Protein AF-A0A3N5F4F7-F1 (afdb_monomer_lite)

Foldseek 3Di:
DPCVVVLVVLLVCVLVVNHDPVVVVVSVVVLVVDVVSVVSSVVSVVVSVVVVVVPDPDVVVVVVVVVVVVPDPPDPPPPVPVVVVVVVVVVVVVVVVVCCVVVVVVVVVPPPDCPVVVVVVVVVVVVVPDDD

Radius of gyration: 38.69 Å; chains: 1; bounding box: 88×64×57 Å

Secondary structure (DSSP, 8-state):
---HHHHHHHHHHHHTT---HHHHHHHHHHHTT-HHHHHHHHHHHHHHHHHHHHTSPPHHHHHHHHHHHHHS--------THHHHHHHHHHHHHHHHHHHHHHHHHHHH----THHHHHHHHHHTTSS----

Structure (mmCIF, N/CA/C/O backbone):
data_AF-A0A3N5F4F7-F1
#
_entry.id   AF-A0A3N5F4F7-F1
#
loop_
_atom_site.group_PDB
_atom_site.id
_atom_site.type_symbol
_atom_site.label_atom_id
_atom_site.label_alt_id
_atom_si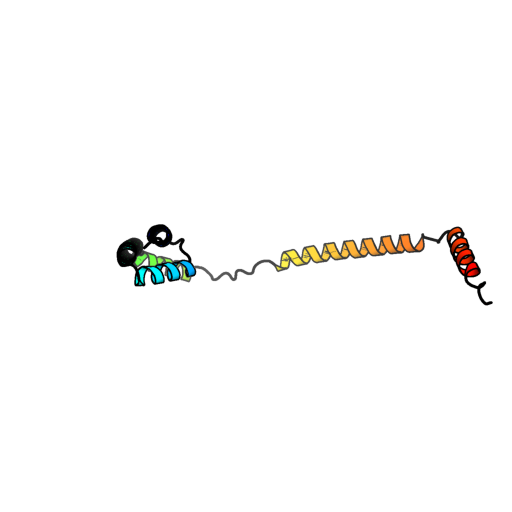te.label_comp_id
_atom_site.label_asym_id
_atom_site.label_entity_id
_atom_site.label_seq_id
_atom_site.pdbx_PDB_ins_code
_atom_site.Cartn_x
_atom_site.Cartn_y
_atom_site.Cartn_z
_atom_site.occupancy
_atom_site.B_iso_or_equiv
_atom_site.auth_seq_id
_atom_site.auth_comp_id
_atom_site.auth_asym_id
_atom_site.auth_atom_id
_atom_site.pdbx_PDB_model_num
ATOM 1 N N . MET A 1 1 ? -6.936 -0.007 26.751 1.00 52.38 1 MET A N 1
ATOM 2 C CA . MET A 1 1 ? -7.062 1.441 27.026 1.00 52.38 1 MET A CA 1
ATOM 3 C C . MET A 1 1 ? -5.730 2.202 27.027 1.00 52.38 1 MET A C 1
ATOM 5 O O . MET A 1 1 ? -5.782 3.388 26.758 1.00 52.38 1 MET A O 1
ATOM 9 N N . ASN A 1 2 ? -4.553 1.583 27.241 1.00 58.84 2 ASN A N 1
ATOM 10 C CA . ASN A 1 2 ? -3.276 2.331 27.301 1.00 58.84 2 ASN A CA 1
ATOM 11 C C . ASN A 1 2 ? -2.459 2.423 25.993 1.00 58.84 2 ASN A C 1
ATOM 13 O O . ASN A 1 2 ? -1.478 3.155 25.981 1.00 58.84 2 ASN A O 1
ATOM 17 N N . ASP A 1 3 ? -2.858 1.765 24.898 1.00 80.25 3 ASP A N 1
ATOM 18 C CA . ASP A 1 3 ? -2.093 1.801 23.634 1.00 80.25 3 ASP A CA 1
ATOM 19 C C . ASP A 1 3 ? -2.722 2.652 22.521 1.00 80.25 3 ASP A C 1
ATOM 21 O O . ASP A 1 3 ? -2.147 2.755 21.443 1.00 80.25 3 ASP A O 1
ATOM 25 N N . CYS A 1 4 ? -3.868 3.305 22.753 1.00 91.19 4 CYS A N 1
ATOM 26 C CA . CYS A 1 4 ? -4.585 4.042 21.700 1.00 91.19 4 CYS A CA 1
ATOM 27 C C . CYS A 1 4 ? -3.709 5.091 20.996 1.00 91.19 4 CYS A C 1
ATOM 29 O O . CYS A 1 4 ? -3.853 5.296 19.798 1.00 91.19 4 CYS A O 1
ATOM 31 N N . ARG A 1 5 ? -2.762 5.705 21.716 1.00 90.62 5 ARG A N 1
ATOM 32 C CA . ARG A 1 5 ? -1.819 6.676 21.148 1.00 90.62 5 ARG A CA 1
ATOM 33 C C . ARG A 1 5 ? -0.886 6.054 20.106 1.00 90.62 5 ARG A C 1
ATOM 35 O O . ARG A 1 5 ? -0.727 6.617 19.038 1.00 90.62 5 ARG A O 1
ATOM 42 N N . ARG A 1 6 ? -0.339 4.864 20.373 1.00 93.00 6 ARG A N 1
ATOM 43 C CA . ARG A 1 6 ? 0.484 4.137 19.392 1.00 93.00 6 ARG A CA 1
ATOM 44 C C . ARG A 1 6 ? -0.320 3.836 18.127 1.00 93.00 6 ARG A C 1
ATOM 46 O O . ARG A 1 6 ? 0.205 3.921 17.027 1.00 93.00 6 ARG A O 1
ATOM 53 N N . TYR A 1 7 ? -1.586 3.459 18.282 1.00 93.75 7 TYR A N 1
ATOM 54 C CA . TYR A 1 7 ? -2.445 3.163 17.136 1.00 93.75 7 TYR A CA 1
ATOM 55 C C . TYR A 1 7 ? -2.874 4.419 16.373 1.00 93.75 7 TYR A C 1
ATOM 57 O O . TYR A 1 7 ? -3.138 4.310 15.183 1.00 93.75 7 TYR A O 1
ATOM 65 N N . GLN A 1 8 ? -2.898 5.598 17.004 1.00 92.50 8 GLN A N 1
ATOM 66 C CA . GLN A 1 8 ? -3.062 6.870 16.291 1.00 92.50 8 GLN A CA 1
ATOM 67 C C . GLN A 1 8 ? -1.880 7.133 15.355 1.00 92.50 8 GLN A C 1
ATOM 69 O O . GLN A 1 8 ? -2.114 7.427 14.188 1.00 92.50 8 GLN A O 1
ATOM 74 N N . ASP A 1 9 ? -0.645 6.904 15.811 1.00 93.56 9 ASP A N 1
ATOM 75 C CA . ASP A 1 9 ? 0.543 7.031 14.954 1.00 93.56 9 ASP A CA 1
ATOM 76 C C . ASP A 1 9 ? 0.462 6.069 13.744 1.00 93.56 9 ASP A C 1
ATOM 78 O O . ASP A 1 9 ? 0.740 6.452 12.610 1.00 93.56 9 ASP A O 1
ATOM 82 N N . LEU A 1 10 ? -0.024 4.833 13.946 1.00 95.00 10 LEU A N 1
ATOM 83 C CA . LEU A 1 10 ? -0.244 3.886 12.839 1.00 95.00 10 LEU A CA 1
ATOM 84 C C . LEU A 1 10 ? -1.360 4.329 11.875 1.00 95.00 10 LEU A C 1
ATOM 86 O O . LEU A 1 10 ? -1.308 3.989 10.695 1.00 95.00 10 LEU A O 1
ATOM 90 N N . ILE A 1 11 ? -2.374 5.063 12.348 1.00 94.94 11 ILE A N 1
ATOM 91 C CA . ILE A 1 11 ? -3.424 5.629 11.485 1.00 94.94 11 ILE A CA 1
ATOM 92 C C . ILE A 1 11 ? -2.850 6.753 10.609 1.00 94.94 11 ILE A C 1
ATOM 94 O O . ILE A 1 11 ? -3.233 6.864 9.445 1.00 94.94 11 ILE A O 1
ATOM 98 N N . GLU A 1 12 ? -1.917 7.552 11.128 1.00 93.88 12 GLU A N 1
ATOM 99 C CA . GLU A 1 12 ? -1.195 8.556 10.336 1.00 93.88 12 GLU A CA 1
ATOM 100 C C . GLU A 1 12 ? -0.312 7.882 9.270 1.00 93.88 12 GLU A C 1
ATOM 102 O O . GLU A 1 12 ? -0.449 8.182 8.084 1.00 93.88 12 GLU A O 1
ATOM 107 N N . GLU A 1 13 ? 0.482 6.870 9.650 1.00 94.81 13 GLU A N 1
ATOM 108 C CA . GLU A 1 13 ? 1.273 6.062 8.701 1.00 94.81 13 GLU A CA 1
ATOM 109 C C . GLU A 1 13 ? 0.393 5.411 7.613 1.00 94.81 13 GLU A C 1
ATOM 111 O O . GLU A 1 13 ? 0.808 5.270 6.454 1.00 94.81 13 GLU A O 1
ATOM 116 N N . TYR A 1 14 ? -0.831 5.005 7.974 1.00 94.12 14 TYR A N 1
ATOM 117 C CA . TYR A 1 14 ? -1.812 4.441 7.048 1.00 94.12 14 TYR A CA 1
ATOM 118 C C . TYR A 1 14 ? -2.303 5.468 6.021 1.00 94.12 14 TYR A C 1
ATOM 120 O O . TYR A 1 14 ? -2.377 5.148 4.832 1.00 94.12 14 TYR A O 1
ATOM 128 N N . LEU A 1 15 ? -2.604 6.698 6.453 1.00 92.44 15 LEU A N 1
ATOM 129 C CA . LEU A 1 15 ? -2.990 7.796 5.560 1.00 92.44 15 LEU A CA 1
ATOM 130 C C . LEU A 1 15 ? -1.862 8.170 4.594 1.00 92.44 15 LEU A C 1
ATOM 132 O O . LEU A 1 15 ? -2.121 8.394 3.411 1.00 92.44 15 LEU A O 1
ATOM 136 N N . ASP A 1 16 ? -0.621 8.152 5.075 1.00 91.12 16 ASP A N 1
ATOM 137 C CA . ASP A 1 16 ? 0.570 8.420 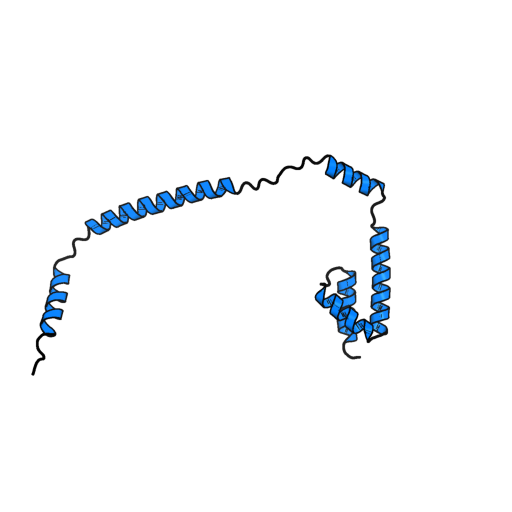4.264 1.00 91.12 16 ASP A CA 1
ATOM 138 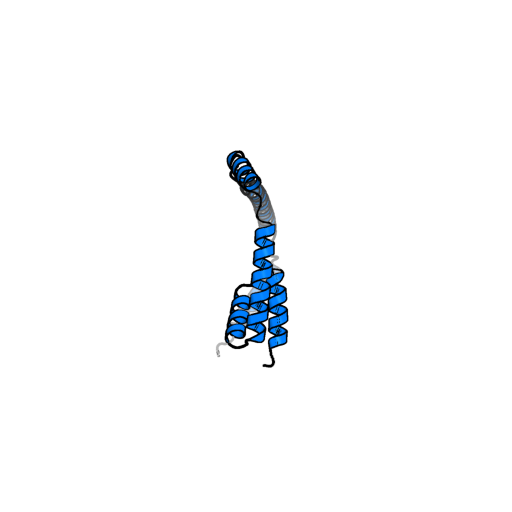C C . ASP A 1 16 ? 0.914 7.272 3.295 1.00 91.12 16 ASP A C 1
ATOM 140 O O . ASP A 1 16 ? 1.776 7.416 2.426 1.00 91.12 16 ASP A O 1
ATOM 144 N N . GLY A 1 17 ? 0.260 6.112 3.428 1.00 90.75 17 GLY A N 1
ATOM 145 C CA . GLY A 1 17 ? 0.536 4.923 2.621 1.00 90.75 17 GLY A CA 1
ATOM 146 C C . GLY A 1 17 ? 1.894 4.277 2.919 1.00 90.75 17 GLY A C 1
ATOM 147 O O . GLY A 1 17 ? 2.422 3.551 2.076 1.00 90.75 17 GLY A O 1
ATOM 148 N N . THR A 1 18 ? 2.467 4.546 4.096 1.00 94.31 18 THR A N 1
ATOM 149 C CA . THR A 1 18 ? 3.771 4.015 4.538 1.00 94.31 18 THR A CA 1
ATOM 150 C C . THR A 1 18 ? 3.645 2.822 5.484 1.00 94.31 18 THR A C 1
ATOM 152 O O . THR A 1 18 ? 4.628 2.114 5.711 1.00 94.31 18 THR A O 1
ATOM 155 N N . LEU A 1 19 ? 2.436 2.569 5.991 1.00 95.38 19 LEU A N 1
ATOM 156 C CA . LEU A 1 19 ? 2.144 1.444 6.866 1.00 95.38 19 LEU A CA 1
ATOM 157 C C . LEU A 1 19 ? 2.237 0.109 6.114 1.00 95.38 19 LEU A C 1
ATOM 159 O O . LEU A 1 19 ? 1.577 -0.099 5.094 1.00 95.38 19 LEU A O 1
ATOM 163 N N . ASP A 1 20 ? 3.025 -0.822 6.645 1.00 95.12 20 ASP A N 1
ATOM 164 C CA . ASP A 1 20 ? 3.119 -2.176 6.106 1.00 95.12 20 ASP A CA 1
ATOM 165 C C . ASP A 1 20 ? 1.918 -3.058 6.498 1.00 95.12 20 ASP A C 1
ATOM 167 O O . ASP A 1 20 ? 1.197 -2.797 7.464 1.00 95.12 20 ASP A O 1
ATOM 171 N N . GLU A 1 21 ? 1.717 -4.151 5.757 1.00 94.00 21 GLU A N 1
ATOM 172 C CA . GLU A 1 21 ? 0.565 -5.040 5.950 1.00 94.00 21 GLU A CA 1
ATOM 173 C C . GLU A 1 21 ? 0.527 -5.677 7.347 1.00 94.00 21 GLU A C 1
ATOM 175 O O . GLU A 1 21 ? -0.551 -5.857 7.909 1.00 94.00 21 GLU A O 1
ATOM 180 N N . SER A 1 22 ? 1.680 -5.997 7.945 1.00 94.81 22 SER A N 1
ATOM 181 C CA . SER A 1 22 ? 1.711 -6.633 9.267 1.00 94.81 22 SER A CA 1
ATOM 182 C C . SER A 1 22 ? 1.176 -5.688 10.344 1.00 94.81 22 SER A C 1
ATOM 184 O O . SER A 1 22 ? 0.306 -6.065 11.131 1.00 94.81 22 SER A O 1
ATOM 186 N N . ARG A 1 23 ? 1.598 -4.421 10.301 1.00 95.12 23 ARG A N 1
ATOM 187 C CA . ARG A 1 23 ? 1.124 -3.379 11.218 1.00 95.12 23 ARG A CA 1
ATOM 188 C C . ARG A 1 23 ? -0.315 -2.966 10.942 1.00 95.12 23 ARG A C 1
ATOM 190 O O . ARG A 1 23 ? -1.045 -2.651 11.879 1.00 95.12 23 ARG A O 1
ATOM 197 N N . LEU A 1 24 ? -0.757 -3.008 9.685 1.00 94.88 24 LEU A N 1
ATOM 198 C CA . LEU A 1 24 ? -2.160 -2.781 9.343 1.00 94.88 24 LEU A CA 1
ATOM 199 C C . LEU A 1 24 ? -3.073 -3.833 9.987 1.00 94.88 24 LEU A C 1
ATOM 201 O O . LEU A 1 24 ? -4.142 -3.493 10.497 1.00 94.88 24 LEU A O 1
ATOM 205 N N . GLN A 1 25 ? -2.656 -5.100 10.005 1.00 95.94 25 GLN A N 1
ATOM 206 C CA . GLN A 1 25 ? -3.403 -6.154 10.694 1.00 95.94 25 GLN A CA 1
ATOM 207 C C . GLN A 1 25 ? -3.420 -5.941 12.214 1.00 95.94 25 GLN A C 1
ATOM 209 O O . GLN A 1 25 ? -4.472 -6.106 12.834 1.00 95.94 25 GLN A O 1
ATOM 214 N N . GLU A 1 26 ? -2.307 -5.502 12.815 1.00 94.50 26 GLU A N 1
ATOM 215 C CA . GLU A 1 26 ? -2.270 -5.115 14.236 1.00 94.50 26 GLU A CA 1
ATOM 216 C C . GLU A 1 26 ? -3.253 -3.973 14.544 1.00 94.50 26 GLU A C 1
ATOM 218 O O . GLU A 1 26 ? -4.033 -4.059 15.496 1.00 94.50 26 GLU A O 1
ATOM 223 N N . LEU A 1 27 ? -3.264 -2.925 13.714 1.00 94.62 27 LEU A N 1
ATOM 224 C CA . LEU A 1 27 ? -4.174 -1.788 13.849 1.00 94.62 27 LEU A CA 1
ATOM 225 C C . LEU A 1 27 ? -5.643 -2.221 13.751 1.00 94.62 27 LEU A C 1
ATOM 227 O O . LEU A 1 27 ? -6.458 -1.828 14.588 1.00 94.62 27 LEU A O 1
ATOM 231 N N . LYS A 1 28 ? -5.981 -3.083 12.785 1.00 94.88 28 LYS A N 1
ATOM 232 C CA . LYS A 1 28 ? -7.334 -3.643 12.634 1.00 94.88 28 LYS A CA 1
ATOM 233 C C . LYS A 1 28 ? -7.744 -4.496 13.834 1.00 94.88 28 LYS A C 1
ATOM 235 O O . LYS A 1 28 ? -8.879 -4.385 14.299 1.00 94.88 28 LYS A O 1
ATOM 240 N N . ALA A 1 29 ? -6.832 -5.309 14.365 1.00 94.94 29 ALA A N 1
ATOM 241 C CA . ALA A 1 29 ? -7.091 -6.118 15.553 1.00 94.94 29 ALA A CA 1
ATOM 242 C C . ALA A 1 29 ? -7.381 -5.243 16.783 1.00 94.94 29 ALA A C 1
ATOM 244 O O . ALA A 1 29 ? -8.298 -5.538 17.549 1.00 94.94 29 ALA A O 1
ATOM 245 N N . HIS A 1 30 ? -6.653 -4.135 16.950 1.00 94.38 30 HIS A N 1
ATOM 246 C CA . HIS A 1 30 ? -6.932 -3.178 18.016 1.00 94.38 30 HIS A CA 1
ATOM 247 C C . HIS A 1 30 ? -8.263 -2.448 17.814 1.00 94.38 30 HIS A C 1
ATOM 249 O O . HIS A 1 30 ? -9.057 -2.352 18.751 1.00 94.38 30 HIS A O 1
ATOM 255 N N . ALA A 1 31 ? -8.532 -1.971 16.596 1.00 94.75 31 ALA A N 1
ATOM 256 C CA . ALA A 1 31 ? -9.777 -1.292 16.251 1.00 94.75 31 ALA A CA 1
ATOM 257 C C . ALA A 1 31 ? -11.009 -2.178 16.509 1.00 94.75 31 ALA A C 1
ATOM 259 O O . ALA A 1 31 ? -12.028 -1.685 16.978 1.00 94.75 31 ALA A O 1
ATOM 260 N N . ALA A 1 32 ? -10.907 -3.498 16.321 1.00 94.75 32 ALA A N 1
ATOM 261 C CA . ALA A 1 32 ? -11.992 -4.426 16.646 1.00 94.75 32 ALA A CA 1
ATOM 262 C C . ALA A 1 32 ? -12.385 -4.430 18.139 1.00 94.75 32 ALA A C 1
ATOM 264 O O . ALA A 1 32 ? -13.514 -4.780 18.476 1.00 94.75 32 ALA A O 1
ATOM 265 N N . ALA A 1 33 ? -11.470 -4.040 19.033 1.00 93.12 33 ALA A N 1
ATOM 266 C CA . ALA A 1 33 ? -11.688 -3.990 20.479 1.00 93.12 33 ALA A CA 1
ATOM 267 C C . ALA A 1 33 ? -11.761 -2.559 21.051 1.00 93.12 33 ALA A C 1
ATOM 269 O O . ALA A 1 33 ? -12.038 -2.392 22.240 1.00 93.12 33 ALA A O 1
ATOM 270 N N . CYS A 1 34 ? -11.497 -1.525 20.244 1.00 94.88 34 CYS A N 1
ATOM 271 C CA . CYS A 1 34 ? -11.470 -0.128 20.672 1.00 94.88 34 CYS A CA 1
ATOM 272 C C . CYS A 1 34 ? -12.289 0.756 19.727 1.00 94.88 34 CYS A C 1
ATOM 274 O O . CYS A 1 34 ? -11.855 1.080 18.625 1.00 94.88 34 CYS A O 1
ATOM 276 N N . GLU A 1 35 ? -13.448 1.207 20.208 1.00 94.00 35 GLU A N 1
ATOM 277 C CA . GLU A 1 35 ? -14.392 2.024 19.439 1.00 94.00 35 GLU A CA 1
ATOM 278 C C . GLU A 1 35 ? -13.782 3.347 18.953 1.00 94.00 35 GLU A C 1
ATOM 280 O O . GLU A 1 35 ? -13.979 3.733 17.807 1.00 94.00 35 GLU A O 1
ATOM 285 N N . THR A 1 36 ? -12.964 4.007 19.777 1.00 93.38 36 THR A N 1
ATOM 286 C CA 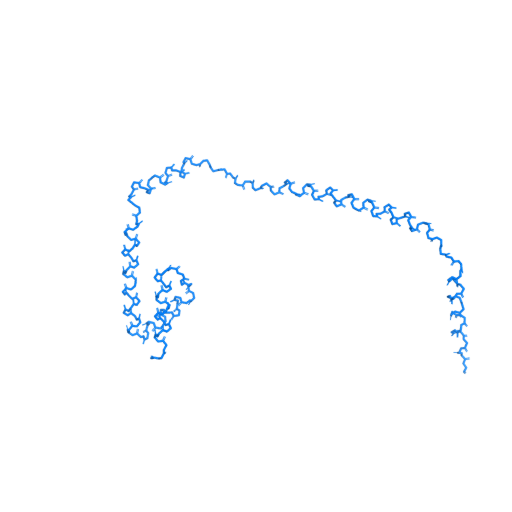. THR A 1 36 ? -12.284 5.253 19.392 1.00 93.38 36 THR A CA 1
ATOM 287 C C . THR A 1 36 ? -11.333 5.044 18.214 1.00 93.38 36 THR A C 1
ATOM 289 O O . THR A 1 36 ? -11.373 5.800 17.249 1.00 93.38 36 THR A O 1
ATOM 292 N N . CYS A 1 37 ? -10.497 4.004 18.260 1.00 94.62 37 CYS A N 1
ATOM 293 C CA . CYS A 1 37 ? -9.582 3.701 17.160 1.00 94.62 37 CYS A CA 1
ATOM 294 C C . CYS A 1 37 ? -10.330 3.195 15.918 1.00 94.62 37 CYS A C 1
ATOM 296 O O . CYS A 1 37 ? -9.898 3.475 14.805 1.00 94.62 37 CYS A O 1
ATOM 298 N N . ALA A 1 38 ? -11.457 2.498 16.091 1.00 95.12 38 ALA A N 1
ATOM 299 C CA . ALA A 1 38 ? -12.318 2.100 14.981 1.00 95.12 38 ALA A CA 1
ATOM 300 C C . ALA A 1 38 ? -12.940 3.304 14.265 1.00 95.12 38 ALA A C 1
ATOM 302 O O . ALA A 1 38 ? -13.015 3.315 13.038 1.00 95.12 38 ALA A O 1
ATOM 303 N N . GLU A 1 39 ? -13.384 4.311 15.018 1.00 96.06 39 GLU A N 1
ATOM 304 C CA . GLU A 1 39 ? -13.958 5.533 14.460 1.00 96.06 39 GLU A CA 1
ATOM 305 C C . GLU A 1 39 ? -12.921 6.334 13.671 1.00 96.06 39 GLU A C 1
ATOM 307 O O . GLU A 1 39 ? -13.164 6.706 12.523 1.00 96.06 39 GLU A O 1
ATOM 312 N N . GLU A 1 40 ? -11.743 6.545 14.259 1.00 95.06 40 GLU A N 1
ATOM 313 C CA . GLU A 1 40 ? -10.658 7.273 13.599 1.00 95.06 40 GLU A CA 1
ATOM 314 C C . GLU A 1 40 ? -10.164 6.538 12.347 1.00 95.06 40 GLU A C 1
ATOM 316 O O . GLU A 1 40 ? -10.019 7.161 11.297 1.00 95.06 40 GLU A O 1
ATOM 321 N N . LEU A 1 41 ? -10.001 5.210 12.403 1.00 95.69 41 LEU A N 1
ATOM 322 C CA . LEU A 1 41 ? -9.630 4.422 11.226 1.00 95.69 41 LEU A CA 1
ATOM 323 C C . LEU A 1 41 ? -10.670 4.557 10.105 1.00 95.69 41 LEU A C 1
ATOM 325 O O . LEU A 1 41 ? -10.303 4.771 8.953 1.00 95.69 41 LEU A O 1
ATOM 329 N N . ARG A 1 42 ? -11.967 4.510 10.435 1.00 95.75 42 ARG A N 1
ATOM 330 C CA . ARG A 1 42 ? -13.039 4.655 9.441 1.00 95.75 42 ARG A CA 1
ATOM 331 C C . ARG A 1 42 ? -13.052 6.042 8.804 1.00 95.75 42 ARG A C 1
ATOM 333 O O . ARG A 1 42 ? -13.258 6.163 7.600 1.00 95.75 42 ARG A O 1
ATOM 340 N N . ARG A 1 43 ? -12.825 7.095 9.593 1.00 94.94 43 ARG A N 1
ATOM 341 C CA . ARG A 1 43 ? -12.689 8.463 9.070 1.00 94.94 43 ARG A CA 1
ATOM 342 C C . ARG A 1 43 ? -11.505 8.579 8.112 1.00 94.94 43 ARG A C 1
ATOM 344 O O . ARG A 1 43 ? -11.637 9.204 7.060 1.00 94.94 43 ARG A O 1
ATOM 351 N N . SER A 1 44 ? -10.380 7.963 8.462 1.00 94.31 44 SER A N 1
ATOM 352 C CA . SER A 1 44 ? -9.186 7.920 7.620 1.00 94.31 44 SER A CA 1
ATOM 353 C C . SER A 1 44 ? -9.412 7.141 6.322 1.00 94.31 44 SER A C 1
ATOM 355 O O . SER A 1 44 ? -8.982 7.594 5.263 1.00 94.31 44 SER A O 1
ATOM 357 N N . ASP A 1 45 ? -10.148 6.027 6.368 1.00 94.12 45 ASP A N 1
ATOM 358 C CA . ASP A 1 45 ? -10.533 5.262 5.175 1.00 94.12 45 ASP A CA 1
ATOM 359 C C . ASP A 1 45 ? -11.355 6.107 4.194 1.00 94.12 45 ASP A C 1
ATOM 361 O O . ASP A 1 45 ? -11.028 6.161 3.008 1.00 94.12 45 ASP A O 1
ATOM 365 N N . VAL A 1 46 ? -12.365 6.831 4.690 1.00 94.31 46 VAL A N 1
ATOM 366 C CA . VAL A 1 46 ? -13.188 7.726 3.857 1.00 94.31 46 VAL A CA 1
ATOM 367 C C . VAL A 1 46 ? -12.337 8.830 3.225 1.00 94.31 46 VAL A C 1
ATOM 369 O O . VAL A 1 46 ? -12.479 9.120 2.040 1.00 94.31 46 VAL A O 1
ATOM 372 N N . MET A 1 47 ? -11.425 9.439 3.989 1.00 91.69 47 MET A N 1
ATOM 373 C CA . MET A 1 47 ? -10.519 10.466 3.462 1.00 91.69 47 MET A CA 1
ATOM 374 C C . MET A 1 47 ? -9.663 9.919 2.315 1.00 91.69 47 MET A C 1
ATOM 376 O O . MET A 1 47 ? -9.531 10.553 1.269 1.00 91.69 47 MET A O 1
ATOM 380 N N . ARG A 1 48 ? -9.100 8.723 2.500 1.00 91.38 48 ARG A N 1
ATOM 381 C CA . ARG A 1 48 ? -8.268 8.065 1.495 1.00 91.38 48 ARG A CA 1
ATOM 382 C C . ARG A 1 48 ? -9.060 7.729 0.235 1.00 91.38 48 ARG A C 1
ATOM 384 O O . ARG A 1 48 ? -8.546 7.937 -0.858 1.00 91.38 48 ARG A O 1
ATOM 391 N N . GLU A 1 49 ? -10.294 7.253 0.375 1.00 90.38 49 GLU A N 1
ATOM 392 C CA . GLU A 1 49 ? -11.182 6.976 -0.758 1.00 90.38 49 GLU A CA 1
ATOM 393 C C . GLU A 1 49 ? -11.450 8.241 -1.583 1.00 90.38 49 GLU A C 1
ATOM 395 O O . GLU A 1 49 ? -11.268 8.222 -2.797 1.00 90.38 49 GLU A O 1
ATOM 400 N N . VAL A 1 50 ? -11.765 9.364 -0.929 1.00 90.56 50 VAL A N 1
ATOM 401 C CA . VAL A 1 50 ? -11.977 10.658 -1.604 1.00 90.56 50 VAL A CA 1
ATOM 402 C C . VAL A 1 50 ? -10.719 11.131 -2.332 1.00 90.56 50 VAL A C 1
ATOM 404 O O . VAL A 1 50 ? -10.807 11.646 -3.443 1.00 90.56 50 VAL A O 1
ATOM 407 N N . ILE A 1 51 ? -9.541 10.957 -1.728 1.00 88.75 51 ILE A N 1
ATOM 408 C CA . ILE A 1 51 ? -8.266 11.293 -2.374 1.00 88.75 51 ILE A CA 1
ATOM 409 C C . ILE A 1 51 ? -8.067 10.418 -3.615 1.00 88.75 51 ILE A C 1
ATOM 411 O O . ILE A 1 51 ? -7.778 10.940 -4.688 1.00 88.75 51 ILE A O 1
ATOM 415 N N . VAL A 1 52 ? -8.241 9.101 -3.495 1.00 87.12 52 VAL A N 1
ATOM 416 C CA . VAL A 1 52 ? -8.078 8.169 -4.620 1.00 87.12 52 VAL A CA 1
ATOM 417 C C . VAL A 1 52 ? -9.041 8.501 -5.759 1.00 87.12 52 VAL A C 1
ATOM 419 O O . VAL A 1 52 ? -8.604 8.543 -6.905 1.00 87.12 52 VAL A O 1
ATOM 422 N N . ASP A 1 53 ? -10.303 8.792 -5.448 1.00 87.75 53 ASP A N 1
ATOM 423 C CA . ASP A 1 53 ? -11.314 9.196 -6.428 1.00 87.75 53 ASP A CA 1
ATOM 424 C C . ASP A 1 53 ? -10.946 10.524 -7.112 1.00 87.75 53 ASP A C 1
ATOM 426 O O . ASP A 1 53 ? -10.936 10.622 -8.337 1.00 87.75 53 ASP A O 1
ATOM 430 N N . ALA A 1 54 ? -10.518 11.530 -6.343 1.00 86.19 54 ALA A N 1
ATOM 431 C CA . ALA A 1 54 ? -10.094 12.822 -6.885 1.00 86.19 54 ALA A CA 1
ATOM 432 C C . ALA A 1 54 ? -8.865 12.724 -7.808 1.00 86.19 54 ALA A C 1
ATOM 434 O O . ALA A 1 54 ? -8.702 13.546 -8.714 1.00 86.19 54 ALA A O 1
ATOM 435 N N . PHE A 1 55 ? -7.993 11.740 -7.573 1.00 84.62 55 PHE A N 1
ATOM 436 C CA . PHE A 1 55 ? -6.816 11.468 -8.397 1.00 84.62 55 PHE A CA 1
ATOM 437 C C . PHE A 1 55 ? -7.043 10.380 -9.456 1.00 84.62 55 PHE A C 1
ATOM 439 O O . PHE A 1 55 ? -6.107 10.087 -10.210 1.00 84.62 55 PHE A O 1
ATOM 446 N N . GLU A 1 56 ? -8.244 9.799 -9.573 1.00 78.38 56 GLU A N 1
ATOM 447 C CA . GLU A 1 56 ? -8.540 8.908 -10.689 1.00 78.38 56 GLU A CA 1
ATOM 448 C C . GLU A 1 56 ? -8.379 9.690 -12.002 1.00 78.38 56 GLU A C 1
ATOM 450 O O . GLU A 1 56 ? -9.027 10.722 -12.210 1.00 78.38 56 GLU A O 1
ATOM 455 N N . PRO A 1 57 ? -7.513 9.230 -12.926 1.00 68.88 57 PRO A N 1
ATOM 456 C CA . PRO A 1 57 ? -7.347 9.921 -14.187 1.00 68.88 57 PRO A CA 1
ATOM 457 C C . PRO A 1 57 ? -8.692 9.934 -14.919 1.00 68.88 57 PRO A C 1
ATOM 459 O O . PRO A 1 57 ? -9.320 8.870 -15.021 1.00 68.88 57 PRO A O 1
ATOM 462 N N . PRO A 1 58 ? -9.114 11.076 -15.499 1.00 65.19 58 PRO A N 1
ATOM 463 C CA . PRO A 1 58 ? -10.272 11.084 -16.381 1.00 65.19 58 PRO A CA 1
ATOM 464 C C . PRO A 1 58 ? -10.067 10.015 -17.456 1.00 65.19 58 PRO A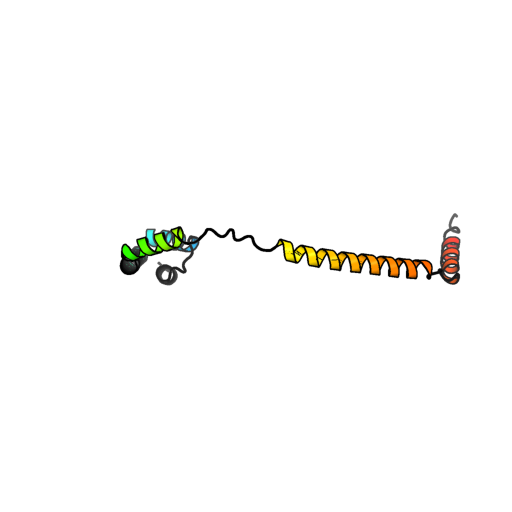 C 1
ATOM 466 O O . PRO A 1 58 ? -8.941 9.791 -17.903 1.00 65.19 58 PRO A O 1
ATOM 469 N N . THR A 1 59 ? -11.133 9.334 -17.869 1.00 62.00 59 THR A N 1
ATOM 470 C CA . THR A 1 59 ? -11.097 8.179 -18.791 1.00 62.00 59 THR A CA 1
ATOM 471 C C . THR A 1 59 ? -10.209 8.396 -20.026 1.00 62.00 59 THR A C 1
ATOM 473 O O . THR A 1 59 ? -9.473 7.493 -20.418 1.00 62.00 59 THR A O 1
ATOM 476 N N . ALA A 1 60 ? -10.144 9.628 -20.540 1.00 61.28 60 ALA A N 1
ATOM 477 C CA . ALA A 1 60 ? -9.233 10.036 -21.614 1.00 61.28 60 ALA A CA 1
ATOM 478 C C . ALA A 1 60 ? -7.732 9.787 -21.324 1.00 61.28 60 ALA A C 1
ATOM 480 O O . ALA A 1 60 ? -6.971 9.459 -22.234 1.00 61.28 60 ALA A O 1
ATOM 481 N N . ALA A 1 61 ? -7.281 9.914 -20.074 1.00 65.00 61 ALA A N 1
ATOM 482 C CA . ALA A 1 61 ? -5.909 9.622 -19.659 1.00 65.00 61 ALA A CA 1
ATOM 483 C C . ALA A 1 61 ? -5.639 8.110 -19.540 1.00 65.00 61 ALA A C 1
ATOM 485 O O . ALA A 1 61 ? -4.539 7.667 -19.878 1.00 65.00 61 ALA A O 1
ATOM 486 N N . LYS A 1 62 ? -6.639 7.304 -19.139 1.00 64.94 62 LYS A N 1
ATOM 487 C CA . LYS A 1 62 ? -6.550 5.829 -19.169 1.00 64.94 62 LYS A CA 1
ATOM 488 C C . LYS A 1 62 ? -6.406 5.332 -20.620 1.00 64.94 62 LYS A C 1
ATOM 490 O O . LYS A 1 62 ? -5.522 4.522 -20.904 1.00 64.94 62 LYS A O 1
ATOM 495 N N . ASP A 1 63 ? -7.168 5.905 -21.553 1.00 73.19 63 ASP A N 1
ATOM 496 C CA . ASP A 1 63 ? -7.066 5.594 -22.987 1.00 73.19 63 ASP A CA 1
ATOM 497 C C . ASP A 1 63 ? -5.731 6.049 -23.598 1.00 73.19 63 ASP A C 1
ATOM 499 O O . ASP A 1 63 ? -5.137 5.341 -24.416 1.00 73.19 63 ASP A O 1
ATOM 503 N N . ALA A 1 64 ? -5.216 7.211 -23.184 1.00 72.00 64 ALA A N 1
ATOM 504 C CA . ALA A 1 64 ? -3.904 7.693 -23.610 1.00 72.00 64 ALA A CA 1
ATOM 505 C C . ALA A 1 64 ? -2.770 6.773 -23.126 1.00 72.00 64 ALA A C 1
ATOM 507 O O . ALA A 1 64 ? -1.878 6.438 -23.907 1.00 72.00 64 ALA A O 1
ATOM 508 N N . ALA A 1 65 ? -2.819 6.307 -21.874 1.00 78.31 65 ALA A N 1
ATOM 509 C CA . ALA A 1 65 ? -1.851 5.351 -21.341 1.00 78.31 65 ALA A CA 1
ATOM 510 C C . ALA A 1 65 ? -1.894 4.016 -22.103 1.00 78.31 65 ALA A C 1
ATOM 512 O O . ALA A 1 65 ? -0.846 3.503 -22.499 1.00 78.31 65 ALA A O 1
ATOM 513 N N . ALA A 1 66 ? -3.091 3.497 -22.395 1.00 77.44 66 ALA A N 1
ATOM 514 C CA . ALA A 1 66 ? -3.261 2.290 -23.203 1.00 77.44 66 ALA A CA 1
ATOM 515 C C . ALA A 1 66 ? -2.677 2.456 -24.617 1.00 77.44 66 ALA A C 1
ATOM 517 O O . ALA A 1 66 ? -1.988 1.565 -25.115 1.00 77.44 66 ALA A O 1
ATOM 518 N N . GLN A 1 67 ? -2.874 3.618 -25.247 1.00 77.56 67 GLN A N 1
ATOM 519 C CA . GLN A 1 67 ? -2.290 3.924 -26.556 1.00 77.56 67 GLN A CA 1
ATOM 520 C C . GLN A 1 67 ? -0.763 4.042 -26.521 1.00 77.56 67 GLN A C 1
ATOM 522 O O . GLN A 1 67 ? -0.104 3.618 -27.471 1.00 77.56 67 GLN A O 1
ATOM 527 N N . ILE A 1 68 ? -0.186 4.597 -25.451 1.00 80.19 68 ILE A N 1
ATOM 528 C CA . ILE A 1 68 ? 1.271 4.672 -25.273 1.00 80.19 68 ILE A CA 1
ATOM 529 C C . ILE A 1 68 ? 1.850 3.269 -25.092 1.00 80.19 68 ILE A C 1
ATOM 531 O O . ILE A 1 68 ? 2.821 2.936 -25.764 1.00 80.19 68 ILE A O 1
ATOM 535 N N . VAL A 1 69 ? 1.235 2.425 -24.257 1.00 81.81 69 VAL A N 1
ATOM 536 C CA . VAL A 1 69 ? 1.661 1.028 -24.062 1.00 81.81 69 VAL A CA 1
ATOM 537 C C . VAL A 1 69 ? 1.553 0.237 -25.366 1.00 81.81 69 VAL A C 1
ATOM 539 O O . VAL A 1 69 ? 2.496 -0.458 -25.729 1.00 81.81 69 VAL A O 1
ATOM 542 N N . ALA A 1 70 ? 0.458 0.397 -26.115 1.00 79.69 70 ALA A N 1
ATOM 543 C CA . ALA A 1 70 ? 0.259 -0.276 -27.398 1.00 79.69 70 ALA A CA 1
ATOM 544 C C . ALA A 1 70 ? 1.241 0.189 -28.488 1.00 79.69 70 ALA A C 1
ATOM 546 O O . ALA A 1 70 ? 1.624 -0.598 -29.352 1.00 79.69 70 ALA A O 1
ATOM 547 N N . LYS A 1 71 ? 1.658 1.463 -28.463 1.00 78.75 71 LYS A N 1
ATOM 548 C CA . LYS A 1 71 ? 2.644 2.024 -29.404 1.00 78.75 71 LYS A CA 1
ATOM 549 C C . LYS A 1 71 ? 4.089 1.841 -28.959 1.00 78.75 71 LYS A C 1
ATOM 551 O O . LYS A 1 71 ? 4.991 2.085 -29.761 1.00 78.75 71 LYS A O 1
ATOM 556 N N . CYS A 1 72 ? 4.335 1.436 -27.718 1.00 71.12 72 CYS A N 1
ATOM 557 C CA . CYS A 1 72 ? 5.683 1.172 -27.253 1.00 71.12 72 CYS A CA 1
ATOM 558 C C . CYS A 1 72 ? 6.114 -0.194 -27.801 1.00 71.12 72 CYS A C 1
ATOM 560 O O . CYS A 1 72 ? 5.538 -1.211 -27.407 1.00 71.12 72 CYS A O 1
ATOM 562 N N . PRO A 1 73 ? 7.108 -0.268 -28.708 1.00 68.81 73 PRO A N 1
ATOM 563 C CA . PRO A 1 73 ? 7.639 -1.558 -29.106 1.00 68.81 73 PRO A CA 1
ATOM 564 C C . PRO A 1 73 ? 8.169 -2.234 -27.846 1.00 68.81 73 PRO A C 1
ATOM 566 O O . PRO A 1 73 ? 8.972 -1.644 -27.119 1.00 68.81 73 PRO A O 1
ATOM 569 N N . SER A 1 74 ? 7.709 -3.457 -27.589 1.00 61.44 74 SER A N 1
ATOM 570 C CA . SER A 1 74 ? 8.207 -4.324 -26.526 1.00 61.44 74 SER A CA 1
ATOM 571 C C . SER A 1 74 ? 9.669 -4.633 -26.831 1.00 61.44 74 SER A C 1
ATOM 573 O O . SER A 1 74 ? 9.996 -5.659 -27.419 1.00 61.44 74 SER A O 1
ATOM 575 N N . ARG A 1 75 ? 10.571 -3.698 -26.529 1.00 61.44 75 ARG A N 1
ATOM 576 C CA . ARG A 1 75 ? 12.000 -3.950 -26.610 1.00 61.44 75 ARG A CA 1
ATOM 577 C C . ARG A 1 75 ? 12.268 -4.977 -25.523 1.00 61.44 75 ARG A C 1
ATOM 579 O O . ARG A 1 75 ? 12.095 -4.628 -24.352 1.00 61.44 75 ARG A O 1
ATOM 586 N N . PRO A 1 76 ? 12.647 -6.224 -25.860 1.00 58.25 76 PRO A N 1
ATOM 587 C CA . PRO A 1 76 ? 13.174 -7.096 -24.837 1.00 58.25 76 PRO A CA 1
ATOM 588 C C . PRO A 1 76 ? 14.336 -6.330 -24.218 1.00 58.25 76 PRO A C 1
ATOM 590 O O . PRO A 1 76 ? 15.232 -5.846 -24.918 1.00 58.25 76 PRO A O 1
ATOM 593 N N . CYS A 1 77 ? 14.269 -6.135 -22.905 1.00 50.84 77 CYS A N 1
ATOM 594 C CA . CYS A 1 77 ? 15.399 -5.660 -22.139 1.00 50.84 77 CYS A CA 1
ATOM 595 C C . CYS A 1 77 ? 16.409 -6.814 -22.147 1.00 50.84 77 CYS A C 1
ATOM 597 O O . CYS A 1 77 ? 16.524 -7.566 -21.184 1.00 50.84 77 CYS A O 1
ATOM 599 N N . GLU A 1 78 ? 17.076 -7.039 -23.283 1.00 58.12 78 GLU A N 1
ATOM 600 C CA . GLU A 1 78 ? 18.227 -7.922 -23.351 1.00 58.12 78 GLU A CA 1
ATOM 601 C C . GLU A 1 78 ? 19.344 -7.201 -22.613 1.00 58.12 78 GLU A C 1
ATOM 603 O O . GLU A 1 78 ? 20.127 -6.421 -23.161 1.00 58.12 78 GLU A O 1
ATOM 608 N N . VAL A 1 79 ? 19.346 -7.409 -21.301 1.00 55.66 79 VAL A N 1
ATOM 609 C CA . VAL A 1 79 ? 20.391 -6.936 -20.417 1.00 55.66 79 VAL A CA 1
ATOM 610 C C . VAL A 1 79 ? 21.706 -7.455 -20.990 1.00 55.66 79 VAL A C 1
ATOM 612 O O . VAL A 1 79 ? 21.928 -8.658 -21.131 1.00 55.66 79 VAL A O 1
ATOM 615 N N . ARG A 1 80 ? 22.590 -6.524 -21.353 1.00 51.22 80 ARG A N 1
ATOM 616 C CA . ARG A 1 80 ? 23.897 -6.751 -21.984 1.00 51.22 80 ARG A CA 1
ATOM 617 C C . ARG A 1 80 ? 24.906 -7.385 -21.010 1.00 51.22 80 ARG A C 1
ATOM 619 O O . ARG A 1 80 ? 26.053 -6.959 -20.935 1.00 51.22 80 ARG A O 1
ATOM 626 N N . VAL A 1 81 ? 24.509 -8.409 -20.254 1.00 55.28 81 VAL A N 1
ATOM 627 C CA . VAL A 1 81 ? 25.335 -9.101 -19.244 1.00 55.28 81 VAL A CA 1
ATOM 628 C C . VAL A 1 81 ? 26.468 -9.902 -19.900 1.00 55.28 81 VAL A C 1
ATOM 630 O O . VAL A 1 81 ? 27.534 -10.109 -19.314 1.00 55.28 81 VAL A O 1
ATOM 633 N N . ARG A 1 82 ? 26.286 -10.292 -21.167 1.00 53.31 82 ARG A N 1
ATOM 634 C CA . ARG A 1 82 ? 27.252 -11.093 -21.932 1.00 53.31 82 ARG A CA 1
ATOM 635 C C . ARG A 1 82 ? 28.547 -10.343 -22.286 1.00 53.31 82 ARG A C 1
ATOM 637 O O . ARG A 1 82 ? 29.574 -10.981 -22.482 1.00 53.31 82 ARG A O 1
ATOM 644 N N . SER A 1 83 ? 28.538 -9.006 -22.312 1.00 57.03 83 SER A N 1
ATOM 645 C CA . SER A 1 83 ? 29.724 -8.200 -22.664 1.00 57.03 83 SER A CA 1
ATOM 646 C C . SER A 1 83 ? 30.766 -8.124 -21.535 1.00 57.03 83 SER A C 1
ATOM 648 O O . SER A 1 83 ? 31.969 -8.074 -21.788 1.00 57.03 83 SER A O 1
ATOM 650 N N . ILE A 1 84 ? 30.325 -8.167 -20.274 1.00 57.66 84 ILE A N 1
ATOM 651 C CA . ILE A 1 84 ? 31.215 -7.978 -19.117 1.00 57.66 84 ILE A CA 1
ATOM 652 C C . ILE A 1 84 ? 31.977 -9.275 -18.790 1.00 57.66 84 ILE A C 1
ATOM 654 O O . ILE A 1 84 ? 33.175 -9.238 -18.510 1.00 57.66 84 ILE A O 1
ATOM 658 N N . HIS A 1 85 ? 31.325 -10.434 -18.935 1.00 58.66 85 HIS A N 1
ATOM 659 C CA . HIS A 1 85 ? 31.937 -11.741 -18.667 1.00 58.66 85 HIS A CA 1
ATOM 660 C C . HIS A 1 85 ? 33.072 -12.086 -19.646 1.00 58.66 85 HIS A C 1
ATOM 662 O O . HIS A 1 85 ? 34.074 -12.674 -19.241 1.00 58.66 85 HIS A O 1
ATOM 668 N N . GLY A 1 86 ? 32.975 -11.652 -20.910 1.00 60.69 86 GLY A N 1
ATOM 669 C CA . GLY A 1 86 ? 34.036 -11.870 -21.900 1.00 60.69 86 GLY A CA 1
ATOM 670 C C . GLY A 1 86 ? 35.351 -11.156 -21.560 1.00 60.69 86 GLY A C 1
ATOM 671 O O . GLY A 1 86 ? 36.426 -11.686 -21.830 1.00 60.69 86 GLY A O 1
ATOM 672 N N . ARG A 1 87 ? 35.288 -9.980 -20.916 1.00 63.78 87 ARG A N 1
ATOM 673 C CA . ARG A 1 87 ? 36.488 -9.210 -20.533 1.00 63.78 87 ARG A CA 1
ATOM 674 C C . ARG A 1 87 ? 37.145 -9.749 -19.259 1.00 63.78 87 ARG A C 1
ATOM 676 O O . ARG A 1 87 ? 38.368 -9.723 -19.163 1.00 63.78 87 ARG A O 1
ATOM 683 N N . MET A 1 88 ? 36.357 -10.287 -18.326 1.00 62.22 88 MET A N 1
ATOM 684 C CA . MET A 1 88 ? 36.875 -10.902 -17.095 1.00 62.22 88 MET A CA 1
ATOM 685 C C . MET A 1 88 ? 37.601 -12.231 -17.357 1.00 62.22 88 MET A C 1
ATOM 687 O O . MET A 1 88 ? 38.637 -12.492 -16.747 1.00 62.22 88 MET A O 1
ATOM 691 N N . ALA A 1 89 ? 37.122 -13.040 -18.310 1.00 66.69 89 ALA A N 1
ATOM 692 C CA . ALA A 1 89 ? 37.754 -14.317 -18.658 1.00 66.69 89 ALA A CA 1
ATOM 693 C C . ALA A 1 89 ? 39.185 -14.150 -19.210 1.00 66.69 89 ALA A C 1
ATOM 695 O O . ALA A 1 89 ? 40.065 -14.965 -18.934 1.00 66.69 89 ALA A O 1
ATOM 696 N N . LEU A 1 90 ? 39.438 -13.065 -19.949 1.00 69.00 90 LEU A N 1
ATOM 697 C CA . LEU A 1 90 ? 40.735 -12.812 -20.578 1.00 69.00 90 LEU A CA 1
ATOM 698 C C . LEU A 1 90 ? 41.800 -12.366 -19.558 1.00 69.00 90 LEU A C 1
ATOM 700 O O . LEU A 1 90 ? 42.950 -12.789 -19.642 1.00 69.00 90 LEU A O 1
ATOM 704 N N . ALA A 1 91 ? 41.409 -11.583 -18.546 1.00 71.56 91 ALA A N 1
ATOM 705 C CA . ALA A 1 91 ? 42.307 -11.160 -17.469 1.00 71.56 91 ALA A CA 1
ATOM 706 C C . ALA A 1 91 ? 42.731 -12.332 -16.564 1.00 71.56 91 ALA A C 1
ATOM 708 O O . ALA A 1 91 ? 43.911 -12.460 -16.231 1.00 71.56 91 ALA A O 1
ATOM 709 N N . ALA A 1 92 ? 41.794 -13.223 -16.215 1.00 73.19 92 ALA A N 1
ATOM 710 C CA . ALA A 1 92 ? 42.087 -14.404 -15.401 1.00 73.19 92 ALA A CA 1
ATOM 711 C C . ALA A 1 92 ? 43.072 -15.365 -16.095 1.00 73.19 92 ALA A C 1
ATOM 713 O O . ALA A 1 92 ? 43.977 -15.895 -15.450 1.00 73.19 92 ALA A O 1
ATOM 714 N N . GLY A 1 93 ? 42.947 -15.538 -17.418 1.00 77.06 93 GLY A N 1
ATOM 715 C CA . GLY A 1 93 ? 43.873 -16.360 -18.203 1.00 77.06 93 GLY A CA 1
ATOM 716 C C . GLY A 1 93 ? 45.312 -15.831 -18.194 1.00 77.06 93 GLY A C 1
ATOM 717 O O . GLY A 1 93 ? 46.250 -16.608 -18.019 1.00 77.06 93 GLY A O 1
ATOM 718 N N . ILE A 1 94 ? 45.497 -14.512 -18.317 1.00 82.19 94 ILE A N 1
ATOM 719 C CA . ILE A 1 94 ? 46.832 -13.888 -18.300 1.00 82.19 94 ILE A CA 1
ATOM 720 C C . ILE A 1 94 ? 47.496 -14.054 -16.927 1.00 82.19 94 ILE A C 1
ATOM 722 O O . ILE A 1 94 ? 48.667 -14.426 -16.860 1.00 82.19 94 ILE A O 1
ATOM 726 N N . LEU A 1 95 ? 46.759 -13.836 -15.832 1.00 83.62 95 LEU A N 1
ATOM 727 C CA . LEU A 1 95 ? 47.302 -13.977 -14.475 1.00 83.62 95 LEU A CA 1
ATOM 728 C C . LEU A 1 95 ? 47.755 -15.415 -14.174 1.00 83.62 95 LEU A C 1
ATOM 730 O O . LEU A 1 95 ? 48.825 -15.606 -13.595 1.00 83.62 95 LEU A O 1
ATOM 734 N N . LEU A 1 96 ? 46.995 -16.423 -14.615 1.00 82.94 96 LEU A N 1
ATOM 735 C CA . LEU A 1 96 ? 47.377 -17.832 -14.466 1.00 82.94 96 LEU A CA 1
ATOM 736 C C . LEU A 1 96 ? 48.612 -18.195 -15.302 1.00 82.94 96 LEU A C 1
ATOM 738 O O . LEU A 1 96 ? 49.509 -18.874 -14.801 1.00 82.94 96 LEU A O 1
ATOM 742 N N . ALA A 1 97 ? 48.698 -17.726 -16.549 1.00 84.06 97 ALA A N 1
ATOM 743 C CA . ALA A 1 97 ? 49.853 -17.992 -17.407 1.00 84.06 97 ALA A CA 1
ATOM 744 C C . ALA A 1 97 ? 51.138 -17.358 -16.847 1.00 84.06 97 ALA A C 1
ATOM 746 O O . ALA A 1 97 ? 52.169 -18.018 -16.752 1.00 84.06 97 ALA A O 1
ATOM 747 N N . VAL A 1 98 ? 51.078 -16.099 -16.402 1.00 87.06 98 VAL A N 1
ATOM 748 C CA . VAL A 1 98 ? 52.245 -15.418 -15.817 1.00 87.06 98 VAL A CA 1
ATOM 749 C C . VAL A 1 98 ? 52.646 -16.060 -14.489 1.00 87.06 98 VAL A C 1
ATOM 751 O O . VAL A 1 98 ? 53.825 -16.341 -14.282 1.00 87.06 98 VAL A O 1
ATOM 754 N N . GLY A 1 99 ? 51.683 -16.353 -13.609 1.00 80.56 99 GLY A N 1
ATOM 755 C CA . GLY A 1 99 ? 51.960 -16.984 -12.317 1.00 80.56 99 GLY A CA 1
ATOM 756 C C . GLY A 1 99 ? 52.588 -18.374 -12.450 1.00 80.56 99 GLY A C 1
ATOM 757 O O . GLY A 1 99 ? 53.542 -18.685 -11.740 1.00 80.56 99 GLY A O 1
ATOM 758 N N . THR A 1 100 ? 52.111 -19.191 -13.392 1.00 82.50 100 THR A N 1
ATOM 759 C CA . THR A 1 100 ? 52.676 -20.529 -13.641 1.00 82.50 100 THR A CA 1
ATOM 760 C C . THR A 1 100 ? 54.080 -20.462 -14.231 1.00 82.50 100 THR A C 1
ATOM 762 O O . THR A 1 100 ? 54.951 -21.197 -13.776 1.00 82.50 100 THR A O 1
ATOM 765 N N . ILE A 1 101 ? 54.346 -19.556 -15.177 1.00 82.25 101 ILE A N 1
ATOM 766 C CA . ILE A 1 101 ? 55.681 -19.397 -15.775 1.00 82.25 101 ILE A CA 1
ATOM 767 C C . ILE A 1 101 ? 56.693 -18.906 -14.733 1.00 82.25 101 ILE A C 1
ATOM 769 O O . ILE A 1 101 ? 57.776 -19.478 -14.611 1.00 82.25 101 ILE A O 1
ATOM 773 N N . VAL A 1 102 ? 56.338 -17.882 -13.951 1.00 82.56 102 VAL A N 1
ATOM 774 C CA . VAL A 1 102 ? 57.217 -17.324 -12.911 1.00 82.56 102 VAL A CA 1
ATOM 775 C C . VAL A 1 102 ? 57.436 -18.332 -11.781 1.00 82.56 102 VAL A C 1
ATOM 777 O O . VAL A 1 102 ? 58.577 -18.561 -11.381 1.00 82.56 102 VAL A O 1
ATOM 780 N N . GLY A 1 103 ? 56.372 -18.987 -11.308 1.00 79.69 103 GLY A N 1
ATOM 781 C CA . GLY A 1 103 ? 56.464 -20.020 -10.277 1.00 79.69 103 GLY A CA 1
ATOM 782 C C . GLY A 1 103 ? 57.298 -21.224 -10.718 1.00 79.69 103 GLY A C 1
ATOM 783 O O . GLY A 1 103 ? 58.130 -21.710 -9.955 1.00 79.69 103 GLY A O 1
ATOM 784 N N . PHE A 1 104 ? 57.145 -21.673 -11.966 1.00 79.56 104 PHE A N 1
ATOM 785 C CA . PHE A 1 104 ? 57.926 -22.784 -12.512 1.00 79.56 104 PHE A CA 1
ATOM 786 C C . PHE A 1 104 ? 59.403 -22.419 -12.717 1.00 79.56 104 PHE A C 1
ATOM 788 O O . PHE A 1 104 ? 60.280 -23.234 -12.435 1.00 79.56 104 PHE A O 1
ATOM 795 N N . ALA A 1 105 ? 59.697 -21.193 -13.162 1.00 75.94 105 ALA A N 1
ATOM 796 C CA . ALA A 1 105 ? 61.069 -20.713 -13.312 1.00 75.94 105 ALA A CA 1
ATOM 797 C C . ALA A 1 105 ? 61.786 -20.611 -11.955 1.00 75.94 105 ALA A C 1
ATOM 799 O O . ALA A 1 105 ? 62.881 -21.148 -11.797 1.00 75.94 105 ALA A O 1
ATOM 800 N N . LEU A 1 106 ? 61.139 -20.010 -10.950 1.00 73.69 106 LEU A N 1
ATOM 801 C CA . LEU A 1 106 ? 61.679 -19.923 -9.588 1.00 73.69 106 LEU A CA 1
ATOM 802 C C . LEU A 1 106 ? 61.827 -21.308 -8.938 1.00 73.69 106 LEU A C 1
ATOM 804 O O . LEU A 1 106 ? 62.845 -21.577 -8.303 1.00 73.69 106 LEU A O 1
ATOM 808 N N . GLY A 1 107 ? 60.868 -22.213 -9.157 1.00 67.31 107 GLY A N 1
ATOM 809 C CA . GLY A 1 107 ? 60.913 -23.586 -8.648 1.00 67.31 107 GLY A CA 1
ATOM 810 C C . GLY A 1 107 ? 62.042 -24.440 -9.237 1.00 67.31 107 GLY A C 1
ATOM 811 O O . GLY A 1 107 ? 62.525 -25.346 -8.565 1.00 67.31 107 GLY A O 1
ATOM 812 N N . ARG A 1 108 ? 62.511 -24.147 -10.460 1.00 65.88 108 ARG A N 1
ATOM 813 C CA . A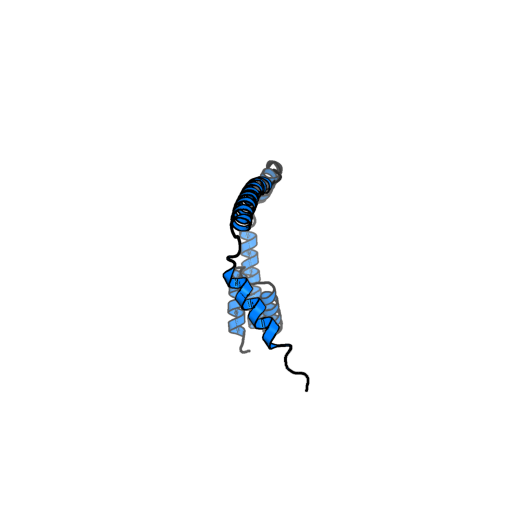RG A 1 108 ? 63.693 -24.815 -11.041 1.00 65.88 108 ARG A CA 1
ATOM 814 C C . ARG A 1 108 ? 65.019 -24.176 -10.633 1.00 65.88 108 ARG A C 1
ATOM 816 O O . ARG A 1 108 ? 66.029 -24.873 -10.636 1.00 65.88 108 ARG A O 1
ATOM 823 N N . SER A 1 109 ? 65.034 -22.884 -10.304 1.00 58.94 109 SER A N 1
ATOM 824 C CA . SER A 1 109 ? 66.246 -22.173 -9.868 1.00 58.94 109 SER A CA 1
ATOM 825 C C . SER A 1 109 ? 66.564 -22.349 -8.380 1.00 58.94 109 SER A C 1
ATOM 827 O O . SER A 1 109 ? 67.695 -22.098 -7.973 1.00 58.94 109 SER A O 1
ATOM 829 N N . GLY A 1 110 ? 65.609 -22.816 -7.573 1.00 50.09 110 GLY A N 1
ATOM 830 C CA . GLY A 1 110 ? 65.842 -23.232 -6.192 1.00 50.09 110 GLY A CA 1
ATOM 831 C C . GLY A 1 110 ? 66.514 -24.603 -6.103 1.00 50.09 110 GLY A C 1
ATOM 832 O O . GLY A 1 110 ? 65.886 -25.576 -5.696 1.00 50.09 110 GLY A O 1
ATOM 833 N N . SER A 1 111 ? 67.795 -24.705 -6.459 1.00 52.19 111 SER A N 1
ATOM 834 C CA . SER A 1 111 ? 68.636 -25.777 -5.922 1.00 52.19 111 SER A CA 1
ATOM 835 C C . SER A 1 111 ? 68.712 -25.589 -4.406 1.00 52.19 111 SER A C 1
ATOM 837 O O . SER A 1 111 ? 69.288 -24.603 -3.945 1.00 52.19 111 SER A O 1
ATOM 839 N N . VAL A 1 112 ? 68.105 -26.502 -3.644 1.00 52.16 112 VAL A N 1
ATOM 840 C CA . VAL A 1 112 ? 68.227 -26.558 -2.180 1.00 52.16 112 VAL A CA 1
ATOM 841 C C . VAL A 1 112 ? 69.722 -26.546 -1.826 1.00 52.16 112 VAL A C 1
ATOM 843 O O . VAL A 1 112 ? 70.447 -27.433 -2.289 1.00 52.16 112 VAL A O 1
ATOM 846 N N . PRO A 1 113 ? 70.224 -25.550 -1.073 1.00 58.62 113 PRO A N 1
ATOM 847 C CA . PRO A 1 113 ? 71.622 -25.529 -0.673 1.00 58.62 113 PRO A CA 1
ATOM 848 C C . PRO A 1 113 ? 71.913 -26.734 0.245 1.00 58.62 113 PRO A C 1
ATOM 850 O O . PRO A 1 113 ? 71.115 -27.038 1.135 1.00 58.62 113 PRO A O 1
ATOM 853 N N . PRO A 1 114 ? 73.042 -27.441 0.049 1.00 56.03 114 PRO A N 1
ATOM 854 C CA . PRO A 1 114 ? 73.330 -28.726 0.697 1.00 56.03 114 PRO A CA 1
ATOM 855 C C . PRO A 1 114 ? 73.447 -28.676 2.232 1.00 56.03 114 PRO A C 1
ATOM 857 O O . PRO A 1 114 ? 73.450 -29.730 2.867 1.00 56.03 114 PRO A O 1
ATOM 860 N N . ASP A 1 115 ? 73.489 -27.490 2.844 1.00 56.31 115 ASP A N 1
ATOM 861 C CA . ASP A 1 115 ? 73.575 -27.345 4.301 1.00 56.31 115 ASP A CA 1
ATOM 862 C C . ASP A 1 115 ? 72.274 -27.704 5.044 1.00 56.31 115 ASP A C 1
ATOM 864 O O . ASP A 1 115 ? 72.326 -28.096 6.210 1.00 56.31 115 ASP A O 1
ATOM 868 N N . GLU A 1 116 ? 71.105 -27.671 4.390 1.00 54.78 116 GLU A N 1
ATOM 869 C CA . GLU A 1 116 ? 69.831 -28.005 5.053 1.00 54.78 116 GLU A CA 1
ATOM 870 C C . GLU A 1 116 ? 69.577 -29.528 5.139 1.00 54.78 116 GLU A C 1
ATOM 872 O O . GLU A 1 116 ? 68.875 -30.009 6.032 1.00 54.78 116 GLU A O 1
ATOM 877 N N . LEU A 1 117 ? 70.231 -30.326 4.281 1.00 54.41 117 LEU A N 1
ATOM 878 C CA . LEU A 1 117 ? 70.157 -31.795 4.325 1.00 54.41 117 LEU A CA 1
ATOM 879 C C . LEU A 1 117 ? 70.978 -32.396 5.478 1.00 54.41 117 LEU A C 1
ATOM 881 O O . LEU A 1 117 ? 70.611 -33.448 6.012 1.00 54.41 117 LEU A O 1
ATOM 885 N N . ALA A 1 118 ? 72.059 -31.724 5.888 1.00 55.94 118 ALA A N 1
ATOM 886 C CA . ALA A 1 118 ? 72.908 -32.150 7.001 1.00 55.94 118 ALA A CA 1
ATOM 887 C C . ALA A 1 118 ? 72.199 -32.013 8.361 1.00 55.94 118 ALA A C 1
ATOM 889 O O . ALA A 1 118 ? 72.422 -32.815 9.274 1.00 55.94 118 ALA A O 1
ATOM 890 N N . VAL A 1 119 ? 71.301 -31.031 8.496 1.00 57.38 119 VAL A N 1
ATOM 891 C CA . VAL A 1 119 ? 70.500 -30.833 9.714 1.00 57.38 119 VAL A CA 1
ATOM 892 C C . VAL A 1 119 ? 69.447 -31.939 9.856 1.00 57.38 119 VAL A C 1
ATOM 894 O O . VAL A 1 119 ? 69.289 -32.497 10.944 1.00 57.38 119 VAL A O 1
ATOM 897 N N . LEU A 1 120 ? 68.802 -32.342 8.754 1.00 54.47 120 LEU A N 1
ATOM 898 C CA . LEU A 1 120 ? 67.814 -33.430 8.739 1.00 54.47 120 LEU A CA 1
ATOM 899 C C . LEU A 1 120 ? 68.434 -34.812 8.998 1.00 54.47 120 LEU A C 1
ATOM 901 O O . LEU A 1 120 ? 67.866 -35.612 9.743 1.00 54.47 120 LEU A O 1
ATOM 905 N N . THR A 1 121 ? 69.626 -35.092 8.462 1.00 56.50 121 THR A N 1
ATOM 906 C CA . THR A 1 121 ? 70.317 -36.371 8.730 1.00 56.50 121 THR A CA 1
ATOM 907 C C . THR A 1 121 ? 70.830 -36.469 10.166 1.00 56.50 121 THR A C 1
ATOM 909 O O . THR A 1 121 ? 70.759 -37.540 10.772 1.00 56.50 121 THR A O 1
ATOM 912 N N . ARG A 1 122 ? 71.287 -35.358 10.763 1.00 49.47 122 ARG A N 1
ATOM 913 C CA . ARG A 1 122 ? 71.720 -35.345 12.170 1.00 49.47 122 ARG A CA 1
ATOM 914 C C . ARG A 1 122 ? 70.541 -35.483 13.146 1.00 49.47 122 ARG A C 1
ATOM 916 O O . ARG A 1 122 ? 70.723 -36.050 14.223 1.00 49.47 122 ARG A O 1
ATOM 923 N N . ALA A 1 123 ? 69.343 -35.027 12.772 1.00 52.75 123 ALA A N 1
ATOM 924 C CA . ALA A 1 123 ? 68.125 -35.221 13.562 1.00 52.75 123 ALA A CA 1
ATOM 925 C C . ALA A 1 123 ? 67.635 -36.685 13.550 1.00 52.75 123 ALA A C 1
ATOM 927 O O . ALA A 1 123 ? 67.233 -37.198 14.592 1.00 52.75 123 ALA A O 1
ATOM 928 N N . LEU A 1 124 ? 67.739 -37.386 12.413 1.00 51.81 124 LEU A N 1
ATOM 929 C CA . LEU A 1 124 ? 67.288 -38.780 12.283 1.00 51.81 124 LEU A CA 1
ATOM 930 C C . LEU A 1 124 ? 68.185 -39.804 13.004 1.00 51.81 124 LEU A C 1
ATOM 932 O O . LEU A 1 124 ? 67.669 -40.788 13.526 1.00 51.81 124 LEU A O 1
ATOM 936 N N . MET A 1 125 ? 69.500 -39.574 13.120 1.00 50.38 125 MET A N 1
ATOM 937 C CA . MET A 1 125 ? 70.386 -40.520 13.828 1.00 50.38 125 MET A CA 1
ATOM 938 C C . MET A 1 125 ? 70.281 -40.472 15.362 1.00 50.38 125 MET A C 1
ATOM 940 O O . MET A 1 125 ? 70.730 -41.402 16.026 1.00 50.38 125 MET A O 1
ATOM 944 N N . ARG A 1 126 ? 69.673 -39.434 15.953 1.00 49.72 126 ARG A N 1
ATOM 945 C CA . ARG A 1 126 ? 69.555 -39.314 17.421 1.00 49.72 126 ARG A CA 1
ATOM 946 C C . ARG A 1 126 ? 68.353 -40.057 18.017 1.00 49.72 126 ARG A C 1
ATOM 948 O O . ARG A 1 126 ? 68.277 -40.177 19.233 1.00 49.72 126 ARG A O 1
ATOM 955 N N . VAL A 1 127 ? 67.437 -40.551 17.181 1.00 53.38 127 VAL A N 1
ATOM 956 C CA . VAL A 1 127 ? 66.204 -41.242 17.611 1.00 53.38 127 VAL A CA 1
ATOM 957 C C . VAL A 1 127 ? 66.357 -42.774 17.605 1.00 53.38 127 VAL A C 1
ATOM 959 O O . VAL A 1 127 ? 65.565 -43.466 18.229 1.00 53.38 127 VAL A O 1
ATOM 962 N N . ALA A 1 128 ? 67.416 -43.324 17.000 1.00 54.88 128 ALA A N 1
ATOM 963 C CA . ALA A 1 128 ? 67.656 -44.774 16.927 1.00 54.88 128 ALA A CA 1
ATOM 964 C C . ALA A 1 128 ? 68.466 -45.356 18.113 1.00 54.88 128 ALA A C 1
ATOM 966 O O . ALA A 1 128 ? 68.992 -46.459 18.013 1.00 54.88 128 ALA A O 1
ATOM 967 N N . GLY A 1 129 ? 68.614 -44.611 19.215 1.00 55.44 129 GLY A N 1
ATOM 968 C CA . GLY A 1 129 ? 69.496 -44.955 20.341 1.00 55.44 129 GLY A CA 1
ATOM 969 C C . GLY A 1 129 ? 68.804 -45.175 21.689 1.00 55.44 129 GLY A C 1
ATOM 970 O O . GLY A 1 129 ? 69.437 -44.944 22.714 1.00 55.44 129 GLY A O 1
ATOM 971 N N . LEU A 1 130 ? 67.527 -45.565 21.710 1.00 51.78 130 LEU A N 1
ATOM 972 C CA . LEU A 1 130 ? 66.818 -45.965 22.932 1.00 51.78 130 LEU A CA 1
ATOM 973 C C . LEU A 1 130 ? 66.058 -47.279 22.694 1.00 51.78 130 LEU A C 1
ATOM 975 O O . LEU A 1 130 ? 64.844 -47.285 22.522 1.00 51.78 130 LEU A O 1
ATOM 979 N N . GLU A 1 131 ? 66.797 -48.387 22.695 1.00 44.72 131 GLU A N 1
ATOM 980 C CA . GLU A 1 131 ? 66.282 -49.702 23.088 1.00 44.72 131 GLU A CA 1
ATOM 981 C C . GLU A 1 131 ? 67.173 -50.218 24.226 1.00 44.72 131 GLU A C 1
ATOM 983 O O . GLU A 1 131 ? 68.385 -50.362 24.041 1.00 44.72 131 GLU A O 1
ATOM 988 N N . GLY A 1 132 ? 66.580 -50.436 25.406 1.00 42.38 132 GLY A N 1
ATOM 989 C CA . GLY A 1 132 ? 67.247 -50.929 26.617 1.00 42.38 132 GLY A CA 1
ATOM 990 C C . GLY A 1 132 ? 66.769 -50.241 27.882 1.00 42.38 132 GLY A C 1
ATOM 991 O O . GLY A 1 132 ? 67.510 -49.359 28.365 1.00 42.38 132 GLY A O 1
#

Sequence (132 aa):
MNDCRRYQDLIEEYLDGTLDESRLQELKAHAAACETCAEELRRSDVMREVIVDAFEPPTAAKDAAAQIVAKCPSRPCEVRVRSIHGRMALAAGILLAVGTIVGFALGRSGSVPPDELAVLTRALMRVAGLEG

pLDDT: mean 75.99, std 16.67, range [42.38, 96.06]